Protein AF-A0A7C2VTT5-F1 (afdb_monomer)

Foldseek 3Di:
DVVVVCVVVVQQQDWDWDWDADPVRDIDTDDIGNDDDPDPVVQVVCVVVVADPVLVVLSSVLRVQVVVVVVPDPDDNDPVSVVRHDPVSVVVSVVD

Radius of gyration: 14.68 Å; Cα contacts (8 Å, |Δi|>4): 89; chains: 1; bounding box: 34×24×45 Å

Sequence (96 aa):
MASSLTPICSLRDYGRADVIMDDEGRLYAIEINGQPVFESYYLTGFKGLGMDYEAVVAGVIYASIRRWRSEGMDLPVPSSLKEILPPEILRRLSRG

Secondary structure (DSSP, 8-state):
-HHHHHHHTT--S--EEEEEE-TT--EEEEEEESS----HHHHHHHHTTT--HHHHHHHHHHHHHHHHHHTT------HHHHHHS-HHHHHHHH--

Solvent-accessible surface area (backbone atoms only — not comparable to full-atom values): 5917 Å² total; per-residue (Å²): 107,76,80,66,45,26,77,77,69,69,44,84,52,58,65,42,76,44,68,50,68,51,97,87,68,52,77,42,82,77,45,78,37,74,76,63,73,94,41,74,73,62,49,52,74,35,47,87,69,72,32,53,74,69,27,50,55,35,47,40,53,50,40,44,48,52,52,43,40,75,73,69,44,94,67,85,80,63,68,65,47,62,71,58,32,47,72,69,57,50,53,56,64,68,74,105

Nearest PDB structures (foldseek):
  2w1t-assembly1_B  TM=4.023E-01  e=1.882E+00  Bacillus subtilis
  6qlc-assembly1_A-2  TM=3.089E-01  e=3.583E+00  Pseudomonas phage LUZ7
  8xqx-assembly1_G  TM=2.603E-01  e=6.396E+00  Chlamydomonas reinhardtii

Structure (mmCIF, N/CA/C/O backbone):
data_AF-A0A7C2VTT5-F1
#
_entry.id   AF-A0A7C2VTT5-F1
#
loop_
_atom_site.group_PDB
_atom_site.id
_atom_site.type_symbol
_atom_site.label_atom_id
_atom_site.label_alt_id
_atom_site.label_comp_id
_atom_site.label_asym_id
_atom_site.label_entity_id
_atom_site.label_seq_id
_atom_site.pdbx_PDB_ins_code
_atom_site.Cartn_x
_atom_site.Cartn_y
_atom_site.Cartn_z
_atom_site.occupancy
_atom_site.B_iso_or_equiv
_atom_site.auth_seq_id
_atom_site.auth_comp_id
_atom_site.auth_asym_id
_atom_site.auth_atom_id
_atom_site.pdbx_PDB_model_num
ATOM 1 N N . MET A 1 1 ? -2.963 1.624 -13.532 1.00 49.91 1 MET A N 1
ATOM 2 C CA . MET A 1 1 ? -2.576 0.232 -13.843 1.00 49.91 1 MET A CA 1
ATOM 3 C C . MET A 1 1 ? -2.528 -0.645 -12.596 1.00 49.91 1 MET A C 1
ATOM 5 O O . MET A 1 1 ? -3.285 -1.598 -12.543 1.00 49.91 1 MET A O 1
ATOM 9 N N . ALA A 1 2 ? -1.754 -0.311 -11.554 1.00 56.59 2 ALA A N 1
ATOM 10 C CA . ALA A 1 2 ? -1.781 -1.085 -10.301 1.00 56.59 2 ALA A CA 1
ATOM 11 C C . ALA A 1 2 ? -3.180 -1.134 -9.646 1.00 56.59 2 ALA A C 1
ATOM 13 O O . ALA A 1 2 ? -3.639 -2.194 -9.239 1.00 56.59 2 ALA A O 1
ATOM 14 N N . SER A 1 3 ? -3.910 -0.014 -9.644 1.00 61.22 3 SER A N 1
ATOM 15 C CA . SER A 1 3 ? -5.275 0.066 -9.100 1.00 61.22 3 SER A CA 1
ATOM 16 C C . SER A 1 3 ? -6.329 -0.728 -9.881 1.00 61.22 3 SER A C 1
ATOM 18 O O . SER A 1 3 ? -7.353 -1.082 -9.314 1.00 61.22 3 SER A O 1
ATOM 20 N N . SER A 1 4 ? -6.111 -1.010 -11.169 1.00 64.81 4 SER A N 1
ATOM 21 C CA . SER A 1 4 ? -7.029 -1.833 -11.970 1.00 64.81 4 SER A CA 1
ATOM 22 C C . SER A 1 4 ? -6.759 -3.331 -11.811 1.00 64.81 4 SER A C 1
ATOM 24 O O . SER A 1 4 ? -7.632 -4.135 -12.113 1.00 64.81 4 SER A O 1
ATOM 26 N N . LEU A 1 5 ? -5.572 -3.709 -11.322 1.00 66.31 5 LEU A N 1
ATOM 27 C CA . LEU A 1 5 ? -5.204 -5.105 -11.071 1.00 66.31 5 LEU A CA 1
ATOM 28 C C . LEU A 1 5 ? -5.825 -5.643 -9.778 1.00 66.31 5 LEU A C 1
ATOM 30 O O . LEU A 1 5 ? -6.061 -6.844 -9.673 1.00 66.31 5 LEU A O 1
ATOM 34 N N . THR A 1 6 ? -6.136 -4.777 -8.810 1.00 70.44 6 THR A N 1
ATOM 35 C CA . THR A 1 6 ? -6.658 -5.208 -7.509 1.00 70.44 6 THR A CA 1
ATOM 36 C C . THR A 1 6 ? -7.986 -5.974 -7.588 1.00 70.44 6 THR A C 1
ATOM 38 O O . THR A 1 6 ? -8.021 -7.090 -7.066 1.00 70.44 6 THR A O 1
ATOM 41 N N . PRO A 1 7 ? -9.045 -5.507 -8.290 1.00 72.25 7 PRO A N 1
ATOM 42 C CA . PRO A 1 7 ? -10.279 -6.285 -8.408 1.00 72.25 7 PRO A CA 1
ATOM 43 C C . PRO A 1 7 ? -10.112 -7.545 -9.268 1.00 72.25 7 PRO A C 1
ATOM 45 O O . PRO A 1 7 ? -10.745 -8.556 -8.982 1.00 72.25 7 PRO A O 1
ATOM 48 N N . ILE A 1 8 ? -9.251 -7.513 -10.293 1.00 81.12 8 ILE A N 1
ATOM 49 C CA . ILE A 1 8 ? -9.046 -8.644 -11.215 1.00 81.12 8 ILE A CA 1
ATOM 50 C C . ILE A 1 8 ? -8.346 -9.803 -10.498 1.00 81.12 8 ILE A C 1
ATOM 52 O O . ILE A 1 8 ? -8.740 -10.958 -10.639 1.00 81.12 8 ILE A O 1
ATOM 56 N N . CYS A 1 9 ? -7.327 -9.493 -9.698 1.00 83.06 9 CYS A N 1
ATOM 57 C CA . CYS A 1 9 ? -6.512 -10.483 -8.997 1.00 83.06 9 CYS A CA 1
ATOM 58 C C . CYS A 1 9 ? -6.971 -10.731 -7.554 1.00 83.06 9 CYS A C 1
ATOM 60 O O . CYS A 1 9 ? -6.279 -11.415 -6.805 1.00 83.06 9 CYS A O 1
ATOM 62 N N . SER A 1 10 ? -8.116 -10.170 -7.146 1.00 84.56 10 SER A N 1
ATOM 63 C CA . SER A 1 10 ? -8.626 -10.239 -5.768 1.00 84.56 10 SER A CA 1
ATOM 64 C C . SER A 1 10 ? -7.623 -9.762 -4.701 1.00 84.56 10 SER A C 1
ATOM 66 O O . SER A 1 10 ? -7.673 -10.216 -3.556 1.00 84.56 10 SER A O 1
ATOM 68 N N . LEU A 1 11 ? -6.728 -8.828 -5.048 1.00 87.75 11 LEU A N 1
ATOM 69 C CA . LEU A 1 11 ? -5.854 -8.163 -4.078 1.00 87.75 11 LEU A CA 1
ATOM 70 C C . LEU A 1 11 ? -6.670 -7.141 -3.290 1.00 87.75 11 LEU A C 1
ATOM 72 O O . LEU A 1 11 ? -7.346 -6.297 -3.877 1.00 87.75 11 LEU A O 1
ATOM 76 N N . ARG A 1 12 ? -6.593 -7.207 -1.960 1.00 86.25 12 ARG A N 1
ATOM 77 C CA . ARG A 1 12 ? -7.459 -6.410 -1.079 1.00 86.25 12 ARG A CA 1
ATOM 78 C C . ARG A 1 12 ? -6.733 -5.290 -0.344 1.00 86.25 12 ARG A C 1
ATOM 80 O O . ARG A 1 12 ? -7.222 -4.168 -0.340 1.00 86.25 12 ARG A O 1
ATOM 87 N N . ASP A 1 13 ? -5.571 -5.584 0.236 1.00 88.69 13 ASP A N 1
ATOM 88 C CA . ASP A 1 13 ? -4.909 -4.663 1.173 1.00 88.69 13 ASP A CA 1
ATOM 89 C C . ASP A 1 13 ? -3.506 -4.252 0.698 1.00 88.69 13 ASP A C 1
ATOM 91 O O . ASP A 1 13 ? -3.099 -3.101 0.850 1.00 88.69 13 ASP A O 1
ATOM 95 N N . TYR A 1 14 ? -2.768 -5.190 0.101 1.00 89.62 14 TYR A N 1
ATOM 96 C CA . TYR A 1 14 ? -1.432 -4.976 -0.445 1.00 89.62 14 TYR A CA 1
ATOM 97 C C . TYR A 1 14 ? -1.095 -6.056 -1.477 1.00 89.62 14 TYR A C 1
ATOM 99 O O . TYR A 1 14 ? -1.791 -7.065 -1.588 1.00 89.62 14 TYR A O 1
ATOM 107 N N . GLY A 1 15 ? -0.028 -5.829 -2.236 1.00 89.94 15 GLY A N 1
ATOM 108 C CA . GLY A 1 15 ? 0.515 -6.783 -3.192 1.00 89.94 15 GLY A CA 1
ATOM 109 C C . GLY A 1 15 ? 1.657 -6.165 -3.990 1.00 89.94 15 GLY A C 1
ATOM 110 O O . GLY A 1 15 ? 1.889 -4.955 -3.930 1.00 89.94 15 GLY A O 1
ATOM 111 N N . ARG A 1 16 ? 2.363 -6.997 -4.753 1.00 89.56 16 ARG A N 1
ATOM 112 C CA . ARG A 1 16 ? 3.374 -6.570 -5.724 1.00 89.56 16 ARG A CA 1
ATOM 113 C C . ARG A 1 16 ? 2.904 -6.951 -7.123 1.00 89.56 16 ARG A C 1
ATOM 115 O O . ARG A 1 16 ? 2.400 -8.052 -7.322 1.00 89.56 16 ARG A O 1
ATOM 122 N N . ALA A 1 17 ? 3.053 -6.031 -8.068 1.00 88.56 17 ALA A N 1
ATOM 123 C CA . ALA A 1 17 ? 2.820 -6.296 -9.479 1.00 88.56 17 ALA A CA 1
ATOM 124 C C . ALA A 1 17 ? 4.144 -6.139 -10.218 1.00 88.56 17 ALA A C 1
ATOM 126 O O . ALA A 1 17 ? 4.692 -5.036 -10.269 1.00 88.56 17 ALA A O 1
ATOM 127 N N . ASP A 1 18 ? 4.627 -7.236 -10.784 1.00 89.94 18 ASP A N 1
ATOM 128 C CA . ASP A 1 18 ? 5.824 -7.247 -11.607 1.00 89.94 18 ASP A CA 1
ATOM 129 C C . ASP A 1 18 ? 5.382 -7.070 -13.060 1.00 89.94 18 ASP A C 1
ATOM 131 O O . ASP A 1 18 ? 4.535 -7.814 -13.564 1.00 89.94 18 ASP A O 1
ATOM 135 N N . VAL A 1 19 ? 5.903 -6.034 -13.718 1.00 91.69 19 VAL A N 1
ATOM 136 C CA . VAL A 1 19 ? 5.507 -5.645 -15.075 1.00 91.69 19 VAL A CA 1
ATOM 137 C C . VAL A 1 19 ? 6.728 -5.515 -15.974 1.00 91.69 19 VAL A C 1
ATOM 139 O O . VAL A 1 19 ? 7.792 -5.088 -15.526 1.00 91.69 19 VAL A O 1
ATOM 142 N N . ILE A 1 20 ? 6.561 -5.846 -17.250 1.00 95.62 20 ILE A N 1
ATOM 143 C CA . ILE A 1 20 ? 7.533 -5.565 -18.309 1.00 95.62 20 ILE A CA 1
ATOM 144 C C . ILE A 1 20 ? 6.958 -4.523 -19.259 1.00 95.62 20 ILE A C 1
ATOM 146 O O . ILE A 1 20 ? 5.750 -4.493 -19.496 1.00 95.62 20 ILE A O 1
ATOM 150 N N . MET A 1 21 ? 7.823 -3.656 -19.775 1.00 97.00 21 MET A N 1
ATOM 151 C CA . MET A 1 21 ? 7.473 -2.641 -20.759 1.00 97.00 21 MET A CA 1
ATOM 152 C C . MET A 1 21 ? 8.078 -3.025 -22.107 1.00 97.00 21 MET A C 1
ATOM 154 O O . MET A 1 21 ? 9.245 -3.415 -22.141 1.00 97.00 21 MET A O 1
ATOM 158 N N . ASP A 1 22 ? 7.300 -2.937 -23.182 1.00 96.81 22 ASP A N 1
ATOM 159 C CA . ASP A 1 22 ? 7.834 -3.069 -24.541 1.00 96.81 22 ASP A CA 1
ATOM 160 C C . ASP A 1 22 ? 8.407 -1.746 -25.074 1.00 96.81 22 ASP A C 1
ATOM 162 O O . ASP A 1 22 ? 8.338 -0.701 -24.418 1.00 96.81 22 ASP A O 1
ATOM 166 N N . ASP A 1 23 ? 8.979 -1.799 -26.278 1.00 97.31 23 ASP A N 1
ATOM 167 C CA . ASP A 1 23 ? 9.637 -0.661 -26.929 1.00 97.31 23 ASP A CA 1
ATOM 168 C C . ASP A 1 23 ? 8.650 0.465 -27.298 1.00 97.31 23 ASP A C 1
ATOM 170 O O . ASP A 1 23 ? 9.050 1.616 -27.478 1.00 97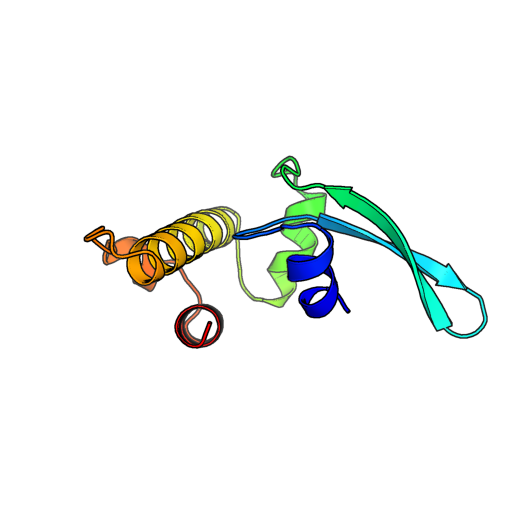.31 23 ASP A O 1
ATOM 174 N N . GLU A 1 24 ? 7.347 0.168 -27.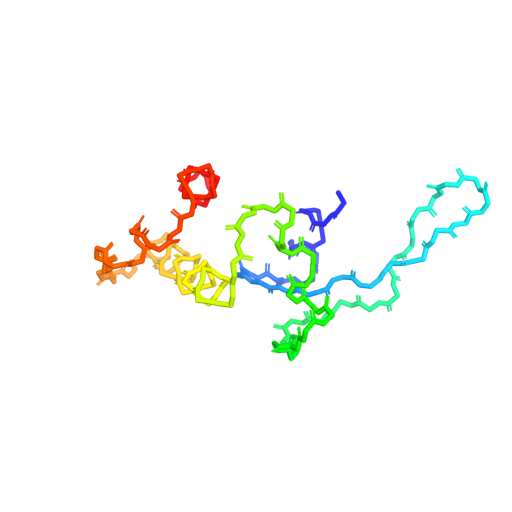353 1.00 96.69 24 GLU A N 1
ATOM 175 C CA . GLU A 1 24 ? 6.278 1.150 -27.552 1.00 96.69 24 GLU A CA 1
ATOM 176 C C . GLU A 1 24 ? 5.725 1.722 -26.233 1.00 96.69 24 GLU A C 1
ATOM 178 O O . GLU A 1 24 ? 4.782 2.519 -26.243 1.00 96.69 24 GLU A O 1
ATOM 183 N N . GLY A 1 25 ? 6.292 1.335 -25.087 1.00 95.12 25 GLY A N 1
ATOM 184 C CA . GLY A 1 25 ? 5.880 1.813 -23.768 1.00 95.12 25 GLY A CA 1
ATOM 185 C C . GLY A 1 25 ? 4.631 1.125 -23.209 1.00 95.12 25 GLY A C 1
ATOM 186 O O . GLY A 1 25 ? 4.053 1.599 -22.225 1.00 95.12 25 GLY A O 1
ATOM 187 N N . ARG A 1 26 ? 4.177 0.019 -23.809 1.00 94.69 26 ARG A N 1
ATOM 188 C CA . ARG A 1 26 ? 3.047 -0.763 -23.294 1.00 94.69 26 ARG A CA 1
ATOM 189 C C . ARG A 1 26 ? 3.527 -1.656 -22.161 1.00 94.69 26 ARG A C 1
ATOM 191 O O . ARG A 1 26 ? 4.564 -2.305 -22.254 1.00 94.69 26 ARG A O 1
ATOM 198 N N . LEU A 1 27 ? 2.747 -1.694 -21.086 1.00 92.62 27 LEU A N 1
ATOM 199 C CA . LEU A 1 27 ? 3.046 -2.474 -19.889 1.00 92.62 27 LEU A CA 1
ATOM 200 C C . LEU A 1 27 ? 2.272 -3.800 -19.891 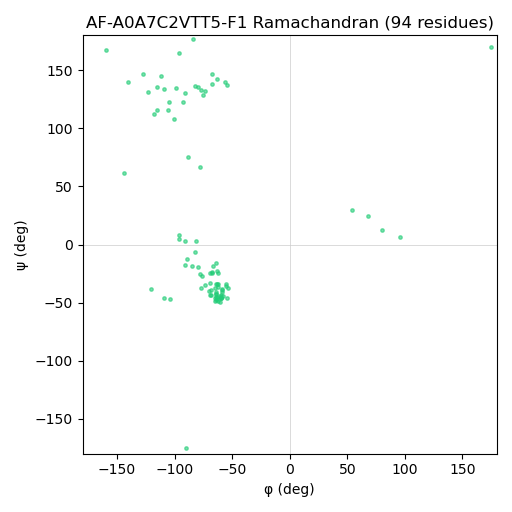1.00 92.62 27 LEU A C 1
ATOM 202 O O . LEU A 1 27 ? 1.059 -3.815 -20.106 1.00 92.62 27 LEU A O 1
ATOM 206 N N . TYR A 1 28 ? 2.960 -4.891 -19.567 1.00 91.19 28 TYR A N 1
ATOM 207 C CA . TYR A 1 28 ? 2.407 -6.240 -19.447 1.00 91.19 28 TYR A CA 1
ATOM 208 C C . TYR A 1 28 ? 2.689 -6.782 -18.047 1.00 91.19 28 TYR A C 1
ATOM 210 O O . TYR A 1 28 ? 3.818 -6.703 -17.567 1.00 91.19 28 TYR A O 1
ATOM 218 N N . ALA A 1 29 ? 1.671 -7.332 -17.383 1.00 90.75 29 ALA A N 1
ATOM 219 C CA . ALA A 1 29 ? 1.850 -7.994 -16.094 1.00 90.75 29 ALA A CA 1
ATOM 220 C C . ALA A 1 29 ? 2.530 -9.358 -16.283 1.00 90.75 29 ALA A C 1
ATOM 222 O O . ALA A 1 29 ? 2.103 -10.143 -17.127 1.00 90.75 29 ALA A O 1
ATOM 223 N N . ILE A 1 30 ? 3.561 -9.631 -15.483 1.00 93.00 30 ILE A N 1
ATOM 224 C CA . ILE A 1 30 ? 4.297 -10.902 -15.465 1.00 93.00 30 ILE A CA 1
ATOM 225 C C . ILE A 1 30 ? 3.894 -11.725 -14.240 1.00 93.00 30 ILE A C 1
ATOM 227 O O . ILE A 1 30 ? 3.589 -12.908 -14.358 1.00 93.00 30 ILE A O 1
ATOM 231 N N . GLU A 1 31 ? 3.865 -11.088 -13.069 1.00 90.44 31 GLU A N 1
ATOM 232 C CA . GLU A 1 31 ? 3.493 -11.715 -11.801 1.00 90.44 31 GLU A CA 1
ATOM 233 C C . GLU A 1 31 ? 2.651 -10.742 -10.978 1.00 90.44 31 GLU A C 1
ATOM 235 O O . GLU A 1 31 ? 2.934 -9.544 -10.909 1.00 90.44 31 GLU A O 1
ATOM 240 N N . ILE A 1 32 ? 1.624 -11.277 -10.321 1.00 89.88 32 ILE A N 1
ATOM 241 C CA . ILE A 1 32 ? 0.893 -10.584 -9.269 1.00 89.88 32 ILE A CA 1
ATOM 242 C C . ILE A 1 32 ? 1.060 -11.390 -7.988 1.00 89.88 32 ILE A C 1
ATOM 244 O O . ILE A 1 32 ? 0.541 -12.500 -7.871 1.00 89.88 32 ILE A O 1
ATOM 248 N N . ASN A 1 33 ? 1.778 -10.821 -7.027 1.00 90.69 33 ASN A N 1
ATOM 249 C CA . ASN A 1 33 ? 2.080 -11.467 -5.763 1.00 90.69 33 ASN A CA 1
ATOM 250 C C . ASN A 1 33 ? 1.236 -10.852 -4.640 1.00 90.69 33 ASN A C 1
ATOM 252 O O . ASN A 1 33 ? 1.376 -9.668 -4.324 1.00 90.69 33 ASN A O 1
ATOM 256 N N . GLY A 1 34 ? 0.351 -11.652 -4.040 1.00 89.88 34 GLY A N 1
ATOM 257 C CA . GLY A 1 34 ? -0.498 -11.234 -2.915 1.00 89.88 34 GLY A CA 1
ATOM 258 C C . GLY A 1 34 ? 0.181 -11.292 -1.546 1.00 89.88 34 GLY A C 1
ATOM 259 O O . GLY A 1 34 ? -0.402 -10.850 -0.560 1.00 89.88 34 GLY A O 1
ATOM 260 N N . GLN A 1 35 ? 1.401 -11.822 -1.480 1.00 90.00 35 GLN A N 1
ATOM 261 C CA . GLN A 1 35 ? 2.193 -11.917 -0.259 1.00 90.00 35 GLN A CA 1
ATOM 262 C C . GLN A 1 35 ? 3.684 -11.696 -0.564 1.00 90.00 35 GLN A C 1
ATOM 264 O O . GLN A 1 35 ? 4.508 -12.593 -0.363 1.00 90.00 35 GLN A O 1
ATOM 269 N N . PRO A 1 36 ? 4.060 -10.511 -1.082 1.00 89.00 36 PRO A N 1
ATOM 270 C CA . PRO A 1 36 ? 5.460 -10.199 -1.306 1.00 89.00 36 PRO A CA 1
ATOM 271 C C . PRO A 1 36 ? 6.213 -10.170 0.026 1.00 89.00 36 PRO A C 1
ATOM 273 O O . PRO A 1 36 ? 5.708 -9.684 1.041 1.00 89.00 36 PRO A O 1
ATOM 276 N N . VAL A 1 37 ? 7.452 -10.655 0.010 1.00 87.62 37 VAL A N 1
ATOM 277 C CA . VAL A 1 37 ? 8.351 -10.522 1.158 1.00 87.62 37 VAL A CA 1
ATOM 278 C C . VAL A 1 37 ? 8.711 -9.043 1.341 1.00 87.62 37 VAL A C 1
ATOM 280 O O . VAL A 1 37 ? 8.977 -8.330 0.370 1.00 87.62 37 VAL A O 1
ATOM 283 N N . PHE A 1 38 ? 8.737 -8.574 2.590 1.00 84.25 38 PHE A N 1
ATOM 284 C CA . PHE A 1 38 ? 9.120 -7.204 2.943 1.00 84.25 38 PHE A CA 1
ATOM 285 C C . PHE A 1 38 ? 10.645 -7.030 2.912 1.00 84.25 38 PHE A C 1
ATOM 287 O O . PHE A 1 38 ? 11.298 -6.830 3.934 1.00 84.25 38 PHE A O 1
ATOM 294 N N . GLU A 1 39 ? 11.218 -7.124 1.718 1.00 82.88 39 GLU A N 1
ATOM 295 C CA . GLU A 1 39 ? 12.649 -6.940 1.483 1.00 82.88 39 GLU A CA 1
ATOM 296 C C . GLU A 1 39 ? 12.979 -5.512 1.031 1.00 82.88 39 GLU A C 1
ATOM 298 O O . GLU A 1 39 ? 12.116 -4.737 0.609 1.00 82.88 39 GLU A O 1
ATOM 303 N N . SER A 1 40 ? 14.264 -5.154 1.093 1.00 72.94 40 SER A N 1
ATOM 304 C CA . SER A 1 40 ? 14.759 -3.804 0.794 1.00 72.94 40 SER A CA 1
ATOM 305 C C . SER A 1 40 ? 14.354 -3.291 -0.597 1.00 72.94 40 SER A C 1
ATOM 307 O O . SER A 1 40 ? 14.053 -2.103 -0.746 1.00 72.94 40 SER A O 1
ATOM 309 N N . TYR A 1 41 ? 14.292 -4.162 -1.609 1.00 76.81 41 TYR A N 1
ATOM 310 C CA . TYR A 1 41 ? 13.869 -3.788 -2.962 1.00 76.81 41 TYR A CA 1
ATOM 311 C C . TYR A 1 41 ? 12.369 -3.472 -3.033 1.00 76.81 41 TYR A C 1
ATOM 313 O O . TYR A 1 41 ? 11.986 -2.490 -3.662 1.00 76.81 41 TYR A O 1
ATOM 321 N N . TYR A 1 42 ? 11.520 -4.235 -2.336 1.00 79.44 42 TYR A N 1
ATOM 322 C CA . TYR A 1 42 ? 10.080 -3.974 -2.279 1.00 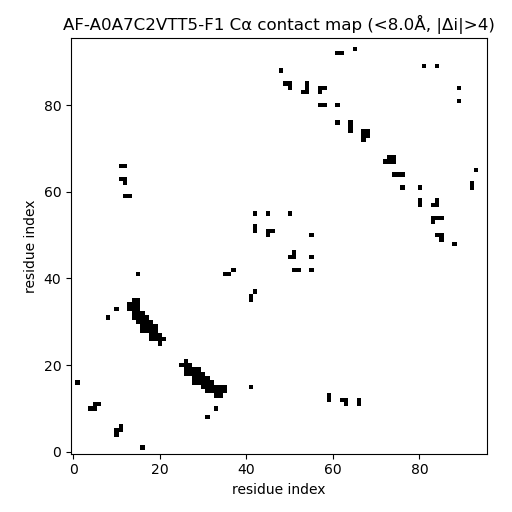79.44 42 TYR A CA 1
ATOM 323 C C . TYR A 1 42 ? 9.817 -2.635 -1.584 1.00 79.44 42 TYR A C 1
ATOM 325 O O . TYR A 1 42 ? 9.113 -1.773 -2.109 1.00 79.44 42 TYR A O 1
ATOM 333 N N . LEU A 1 43 ? 10.491 -2.407 -0.454 1.00 85.50 43 LEU A N 1
ATOM 334 C CA . LEU A 1 43 ? 10.408 -1.155 0.300 1.00 85.50 43 LEU A CA 1
ATOM 335 C C . LEU A 1 43 ? 10.923 0.057 -0.490 1.00 85.50 43 LEU A C 1
ATOM 337 O O . LEU A 1 43 ? 10.527 1.187 -0.213 1.00 85.50 43 LEU A O 1
ATOM 341 N N . THR A 1 44 ? 11.773 -0.144 -1.500 1.00 86.50 44 THR A N 1
ATOM 342 C CA . THR A 1 44 ? 12.304 0.956 -2.319 1.00 86.50 44 THR A CA 1
ATOM 343 C C . THR A 1 44 ? 11.198 1.680 -3.088 1.00 86.50 44 THR A C 1
ATOM 345 O O . THR A 1 44 ? 11.246 2.906 -3.184 1.00 86.50 44 THR A O 1
ATOM 348 N N . GLY A 1 45 ? 10.154 0.971 -3.532 1.00 84.94 45 GLY A N 1
ATOM 349 C CA . GLY A 1 45 ? 8.991 1.591 -4.180 1.00 84.94 45 GLY A CA 1
ATOM 350 C C . GLY A 1 45 ? 8.216 2.554 -3.269 1.00 84.94 45 GLY A C 1
ATOM 351 O O . GLY A 1 45 ? 7.587 3.495 -3.748 1.00 84.94 45 GLY A O 1
ATOM 352 N N . PHE A 1 46 ? 8.312 2.367 -1.951 1.00 89.62 46 PHE A N 1
ATOM 353 C CA . PHE A 1 46 ? 7.613 3.172 -0.949 1.00 89.62 46 PHE A CA 1
ATOM 354 C C . PHE A 1 46 ? 8.421 4.384 -0.469 1.00 89.62 46 PHE A C 1
ATOM 356 O O . PHE A 1 46 ? 7.841 5.355 0.020 1.00 89.62 46 PHE A O 1
ATOM 363 N N . LYS A 1 47 ? 9.744 4.403 -0.688 1.00 88.25 47 LYS A N 1
ATOM 364 C CA . LYS A 1 47 ? 10.605 5.535 -0.301 1.00 88.25 47 LYS A CA 1
ATOM 365 C C . LYS A 1 47 ? 10.180 6.849 -0.954 1.00 88.25 47 LYS A C 1
ATOM 367 O O . LYS A 1 47 ? 10.178 7.884 -0.296 1.00 88.25 47 LYS A O 1
ATOM 372 N N . GLY A 1 48 ? 9.759 6.811 -2.221 1.00 87.12 48 GLY A N 1
ATOM 373 C CA . GLY A 1 48 ? 9.244 7.990 -2.933 1.00 87.12 48 GLY A CA 1
ATOM 374 C C . GLY A 1 48 ? 7.945 8.557 -2.344 1.00 87.12 48 GLY A C 1
ATOM 375 O O . GLY A 1 48 ? 7.587 9.696 -2.624 1.00 87.12 48 GLY A O 1
ATOM 376 N N . LEU A 1 49 ? 7.256 7.780 -1.504 1.00 89.06 49 LEU A N 1
ATOM 377 C CA . LEU A 1 49 ? 6.061 8.187 -0.767 1.00 89.06 49 LEU A CA 1
ATOM 378 C C . LEU A 1 49 ? 6.375 8.647 0.667 1.00 89.06 49 LEU A C 1
ATOM 380 O O . LEU A 1 49 ? 5.451 8.920 1.431 1.00 89.06 49 LEU A O 1
ATOM 384 N N . GLY A 1 50 ? 7.658 8.721 1.041 1.00 90.56 50 GLY A N 1
ATOM 385 C CA . GLY A 1 50 ? 8.082 9.040 2.404 1.00 90.56 50 GLY A CA 1
ATOM 386 C C . GLY A 1 50 ? 7.739 7.942 3.412 1.00 90.56 50 GLY A C 1
ATOM 387 O O . GLY A 1 50 ? 7.555 8.240 4.586 1.00 90.56 50 GLY A O 1
ATOM 388 N N . MET A 1 51 ? 7.599 6.695 2.955 1.00 93.06 51 MET A N 1
ATOM 389 C CA . MET A 1 51 ? 7.269 5.553 3.803 1.00 93.06 51 MET A CA 1
ATOM 390 C C . MET A 1 51 ? 8.512 4.688 4.028 1.00 93.06 51 MET A C 1
ATOM 392 O O . MET A 1 51 ? 9.129 4.206 3.075 1.00 93.06 51 MET A O 1
ATOM 396 N N . ASP A 1 52 ? 8.866 4.488 5.294 1.00 91.88 52 ASP A N 1
ATOM 397 C CA . ASP A 1 52 ? 9.834 3.490 5.739 1.00 91.88 52 ASP A CA 1
ATOM 398 C C . ASP A 1 52 ? 9.144 2.148 6.047 1.00 91.88 52 ASP A C 1
ATOM 400 O O . ASP A 1 52 ? 7.950 1.973 5.800 1.00 91.88 52 ASP A O 1
ATOM 404 N N . TYR A 1 53 ? 9.897 1.171 6.557 1.00 91.88 53 TYR A N 1
ATOM 405 C CA . TYR A 1 53 ? 9.356 -0.153 6.875 1.00 91.88 53 TYR A CA 1
ATOM 406 C C . TYR A 1 53 ? 8.145 -0.083 7.818 1.00 91.88 53 TYR A C 1
ATOM 408 O O . TYR A 1 53 ? 7.122 -0.713 7.544 1.00 91.88 53 TYR A O 1
ATOM 416 N N . GLU A 1 54 ? 8.238 0.706 8.891 1.00 93.00 54 GLU A N 1
ATOM 417 C CA . GLU A 1 54 ? 7.164 0.842 9.875 1.00 93.00 54 GLU A CA 1
ATOM 418 C C . GLU A 1 54 ? 5.919 1.469 9.245 1.00 93.00 54 GLU A C 1
ATOM 420 O O . GLU A 1 54 ? 4.813 0.963 9.437 1.00 93.00 54 GLU A O 1
ATOM 425 N N . ALA A 1 55 ? 6.090 2.498 8.412 1.00 93.88 55 ALA A N 1
ATOM 426 C CA . ALA A 1 55 ? 4.993 3.119 7.681 1.00 93.88 55 ALA A CA 1
ATOM 427 C C . ALA A 1 55 ? 4.342 2.186 6.655 1.00 93.88 55 ALA A C 1
ATOM 429 O O . ALA A 1 55 ? 3.118 2.208 6.506 1.00 93.88 55 ALA A O 1
ATOM 430 N N . VAL A 1 56 ? 5.110 1.336 5.964 1.00 93.38 56 VAL A N 1
ATOM 431 C CA . VAL A 1 56 ? 4.537 0.333 5.049 1.00 93.38 56 VAL A CA 1
ATOM 432 C C . VAL A 1 56 ? 3.713 -0.686 5.829 1.00 93.38 56 VAL A C 1
ATOM 434 O O . VAL A 1 56 ? 2.558 -0.922 5.474 1.00 93.38 56 VAL A O 1
ATOM 437 N N . VAL A 1 57 ? 4.250 -1.240 6.920 1.00 92.81 57 VAL A N 1
ATOM 438 C CA . VAL A 1 57 ? 3.515 -2.187 7.774 1.00 92.81 57 VAL A CA 1
ATOM 439 C C . VAL A 1 57 ? 2.249 -1.540 8.344 1.00 92.81 57 VAL A C 1
ATOM 441 O O . VAL A 1 57 ? 1.164 -2.120 8.247 1.00 92.81 57 VAL A O 1
ATOM 444 N N . ALA A 1 58 ? 2.350 -0.312 8.859 1.00 94.62 58 ALA A N 1
ATOM 445 C CA . ALA A 1 58 ? 1.205 0.442 9.357 1.00 94.62 58 ALA A CA 1
ATOM 446 C C . ALA A 1 58 ? 0.144 0.663 8.269 1.00 94.62 58 ALA A C 1
ATOM 448 O O . ALA A 1 58 ? -1.051 0.558 8.546 1.00 94.62 58 ALA A O 1
ATOM 449 N N . GLY A 1 59 ? 0.565 0.909 7.026 1.00 93.94 59 GLY A N 1
ATOM 450 C CA . GLY A 1 59 ? -0.320 1.078 5.875 1.00 93.94 59 GLY A CA 1
ATOM 451 C C . GLY A 1 59 ? -1.118 -0.181 5.550 1.00 93.94 59 GLY A C 1
ATOM 452 O O . GLY A 1 59 ? -2.332 -0.097 5.373 1.00 93.94 59 GLY A O 1
ATOM 453 N N . VAL A 1 60 ? -0.464 -1.348 5.544 1.00 93.25 60 VAL A N 1
ATOM 454 C CA . VAL A 1 60 ? -1.124 -2.646 5.310 1.00 93.25 60 VAL A CA 1
ATOM 455 C C . VAL A 1 60 ? -2.140 -2.952 6.413 1.00 93.25 60 VAL A C 1
ATOM 457 O O . VAL A 1 60 ? -3.283 -3.316 6.129 1.00 93.25 60 VAL A O 1
ATOM 460 N N . ILE A 1 61 ? -1.764 -2.742 7.679 1.00 94.75 61 ILE A N 1
ATOM 461 C CA . ILE A 1 61 ? -2.671 -2.948 8.816 1.00 94.75 61 ILE A CA 1
ATOM 462 C C . ILE A 1 61 ? -3.857 -1.982 8.726 1.00 94.75 61 ILE A C 1
ATOM 464 O O . ILE A 1 61 ? -5.007 -2.406 8.835 1.00 94.75 61 ILE A O 1
ATOM 468 N N . TYR A 1 62 ? -3.608 -0.697 8.466 1.00 94.88 62 TYR A N 1
A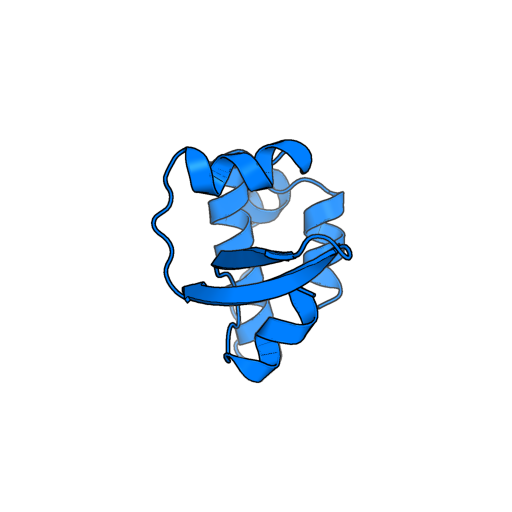TOM 469 C CA . TYR A 1 62 ? -4.664 0.303 8.333 1.00 94.88 62 TYR A CA 1
ATOM 470 C C . TYR A 1 62 ? -5.643 -0.041 7.199 1.00 94.88 62 TYR A C 1
ATOM 472 O O . TYR A 1 62 ? -6.856 0.018 7.408 1.00 94.88 62 TYR A O 1
ATOM 480 N N . ALA A 1 63 ? -5.136 -0.445 6.029 1.00 92.75 63 ALA A N 1
ATOM 481 C CA . ALA A 1 63 ? -5.954 -0.869 4.892 1.00 92.75 63 ALA A CA 1
ATOM 482 C C . ALA A 1 63 ? -6.847 -2.072 5.245 1.00 92.75 63 ALA A C 1
ATOM 484 O O . ALA A 1 63 ? -8.056 -2.029 5.011 1.00 92.75 63 ALA A O 1
ATOM 485 N N . SER A 1 64 ? -6.291 -3.091 5.910 1.00 93.31 64 SER A N 1
ATOM 486 C CA . SER A 1 64 ? -7.073 -4.262 6.328 1.00 93.31 64 SER A CA 1
ATOM 487 C C . SER A 1 64 ? -8.163 -3.918 7.351 1.00 93.31 64 SER A C 1
ATOM 489 O O . SER A 1 64 ? -9.300 -4.364 7.200 1.00 93.31 64 SER A O 1
ATOM 491 N N . ILE A 1 65 ? -7.875 -3.069 8.350 1.00 94.50 65 ILE A N 1
ATOM 492 C CA . ILE A 1 65 ? -8.882 -2.593 9.315 1.00 94.50 65 ILE A CA 1
ATOM 493 C C . ILE A 1 65 ? -10.005 -1.843 8.593 1.00 94.50 65 ILE A C 1
ATOM 495 O O . ILE A 1 65 ? -11.182 -2.049 8.891 1.00 94.50 65 ILE A O 1
ATOM 499 N N . ARG A 1 66 ? -9.657 -0.970 7.641 1.00 92.06 66 ARG A N 1
ATOM 500 C CA . ARG A 1 66 ? -10.628 -0.210 6.844 1.00 92.06 66 ARG A CA 1
ATOM 501 C C . ARG A 1 66 ? -11.564 -1.126 6.065 1.00 92.06 66 ARG A C 1
ATOM 503 O O . ARG A 1 66 ? -12.774 -0.919 6.124 1.00 92.06 66 ARG A O 1
ATOM 510 N N . ARG A 1 67 ? -11.021 -2.147 5.402 1.00 91.81 67 ARG A N 1
ATOM 511 C CA . ARG A 1 67 ? -11.813 -3.144 4.679 1.00 91.81 67 ARG A CA 1
ATOM 512 C C . ARG A 1 67 ? -12.733 -3.932 5.610 1.00 91.81 67 ARG A C 1
ATOM 514 O O . ARG A 1 67 ? -13.923 -4.034 5.360 1.00 91.81 67 ARG A O 1
ATOM 521 N N . TRP A 1 68 ? -12.222 -4.449 6.722 1.00 94.69 68 TRP A N 1
ATOM 522 C CA . TRP A 1 68 ? -13.063 -5.187 7.668 1.00 94.69 68 TRP A CA 1
ATOM 523 C C . TRP A 1 68 ? -14.175 -4.320 8.275 1.00 94.69 68 TRP A C 1
ATOM 525 O O . TRP A 1 68 ? -15.283 -4.806 8.489 1.00 94.69 68 TRP A O 1
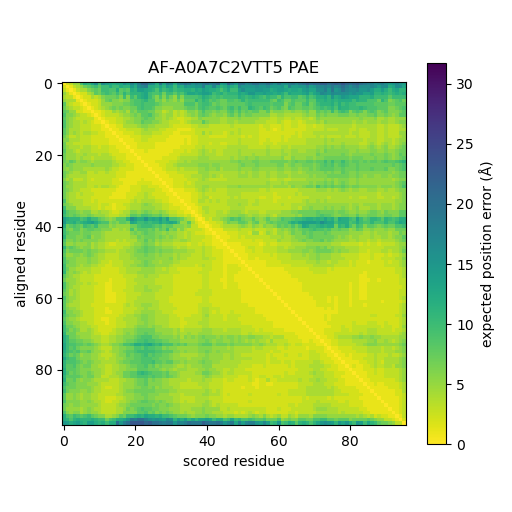ATOM 535 N 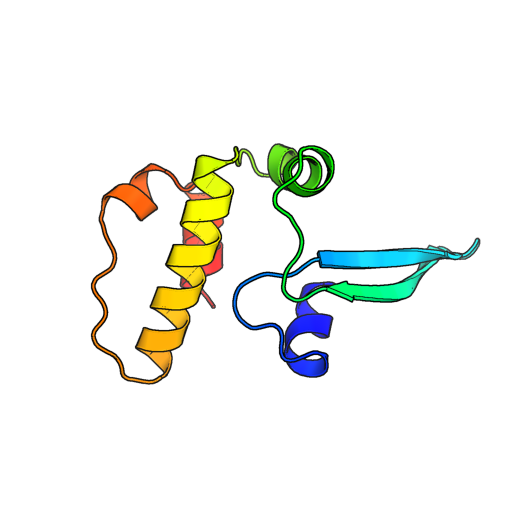N . ARG A 1 69 ? -13.920 -3.022 8.490 1.00 93.75 69 ARG A N 1
ATOM 536 C CA . ARG A 1 69 ? -14.960 -2.059 8.876 1.00 93.75 69 ARG A CA 1
ATOM 537 C C . ARG A 1 69 ? -16.029 -1.872 7.804 1.00 93.75 69 ARG A C 1
ATOM 539 O O . ARG A 1 69 ? -17.201 -1.776 8.155 1.00 93.75 69 ARG A O 1
ATOM 546 N N . SER A 1 70 ? -15.660 -1.816 6.522 1.00 90.44 70 SER A N 1
ATOM 547 C CA . SER A 1 70 ? -16.653 -1.728 5.441 1.00 90.44 70 SER A CA 1
ATOM 548 C C . SER A 1 70 ? -17.460 -3.020 5.278 1.00 90.44 70 SER A C 1
ATOM 550 O O . SER A 1 70 ? -18.612 -2.964 4.857 1.00 90.44 70 SER A O 1
ATOM 552 N N . GLU A 1 71 ? -16.904 -4.159 5.698 1.00 93.38 71 GLU A N 1
ATOM 553 C CA . GLU A 1 71 ? -17.586 -5.457 5.799 1.00 93.38 71 GLU A CA 1
ATOM 554 C C . GLU A 1 71 ? -18.434 -5.605 7.088 1.00 93.38 71 GLU A C 1
ATOM 556 O O . GLU A 1 71 ? -19.041 -6.650 7.315 1.00 93.38 71 GLU A O 1
ATOM 561 N N . GLY A 1 72 ? -18.522 -4.561 7.924 1.00 95.12 72 GLY A N 1
ATOM 562 C CA . GLY A 1 72 ? -19.400 -4.508 9.098 1.00 95.12 72 GLY A CA 1
ATOM 563 C C . GLY A 1 72 ? -18.749 -4.895 10.428 1.00 95.12 72 GLY A C 1
ATOM 564 O O . GLY A 1 72 ? -19.446 -4.970 11.438 1.00 95.12 72 GLY A O 1
ATOM 565 N N . MET A 1 73 ? -17.432 -5.122 10.467 1.00 95.50 73 MET A N 1
ATOM 566 C CA . MET A 1 73 ? -16.729 -5.394 11.723 1.00 95.50 73 MET A CA 1
ATOM 567 C C . MET A 1 73 ? -16.383 -4.109 12.479 1.00 95.50 73 MET A C 1
ATOM 569 O O . MET A 1 73 ? -15.839 -3.161 11.910 1.00 95.50 73 MET A O 1
ATOM 573 N N . ASP A 1 74 ? -16.590 -4.105 13.794 1.00 94.12 74 ASP A N 1
ATOM 574 C CA . ASP A 1 74 ? -16.153 -3.006 14.660 1.00 94.12 74 ASP A CA 1
ATOM 575 C C . ASP A 1 74 ? -14.717 -3.227 15.158 1.00 94.12 74 ASP A C 1
ATOM 577 O O . ASP A 1 74 ? -14.463 -3.635 16.290 1.00 94.12 74 ASP A O 1
ATOM 581 N N . LEU A 1 75 ? -13.747 -3.0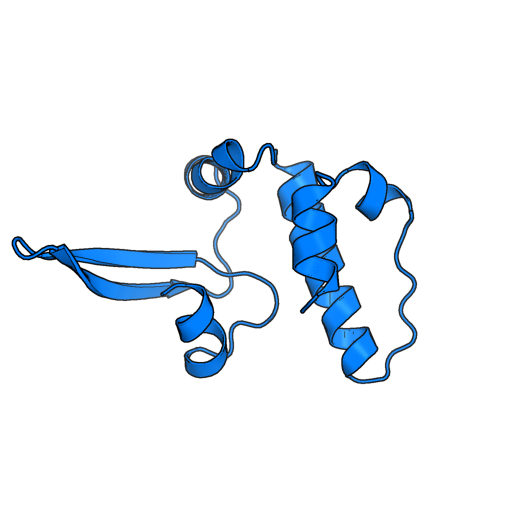09 14.268 1.00 93.81 75 LEU A N 1
ATOM 582 C CA . LEU A 1 75 ? -12.327 -3.050 14.623 1.00 93.81 75 LEU A CA 1
ATOM 583 C C . LEU A 1 75 ? -11.843 -1.661 15.043 1.00 93.81 75 LEU A C 1
ATOM 585 O O . LEU A 1 75 ? -12.050 -0.719 14.285 1.00 93.81 75 LEU A O 1
ATOM 589 N N . PRO A 1 76 ? -11.147 -1.465 16.171 1.00 93.19 76 PRO A N 1
ATOM 590 C CA . PRO A 1 76 ? -10.558 -0.169 16.499 1.00 93.19 76 PRO A CA 1
ATOM 591 C C . PRO A 1 76 ? -9.420 0.186 15.526 1.00 93.19 76 PRO A C 1
ATOM 593 O O . PRO A 1 76 ? -8.682 -0.684 15.074 1.00 93.19 76 PRO A O 1
ATOM 596 N N . VAL A 1 77 ? -9.249 1.479 15.224 1.00 90.69 77 VAL A N 1
ATOM 597 C CA . VAL A 1 77 ? -8.061 1.993 14.516 1.00 90.69 77 VAL A CA 1
ATOM 598 C C . VAL A 1 77 ? -7.128 2.613 15.560 1.00 90.69 77 VAL A C 1
ATOM 600 O O . VAL A 1 77 ? -7.465 3.687 16.071 1.00 90.69 77 VAL A O 1
ATOM 603 N N . PRO A 1 78 ? -5.981 1.985 15.882 1.00 92.50 78 PRO A N 1
ATOM 604 C CA . PRO A 1 78 ? -5.011 2.552 16.815 1.00 92.50 78 PRO A CA 1
ATOM 605 C C . PRO A 1 78 ? -4.542 3.943 16.371 1.00 92.50 78 PRO A C 1
ATOM 607 O O . PRO A 1 78 ? -4.310 4.174 15.182 1.00 92.50 78 PRO A O 1
ATOM 610 N N . SER A 1 79 ? -4.382 4.874 17.318 1.00 91.12 79 SER A N 1
ATOM 611 C CA . SER A 1 79 ? -3.861 6.220 17.033 1.00 91.12 79 SER A CA 1
ATOM 612 C C . SER A 1 79 ? -2.437 6.174 16.482 1.00 91.12 79 SER A C 1
ATOM 614 O O . SER A 1 79 ? -2.143 6.890 15.528 1.00 91.12 79 SER A O 1
ATOM 616 N N . SER A 1 80 ? -1.616 5.246 16.982 1.00 92.19 80 SER A N 1
ATOM 617 C CA . SER A 1 80 ? -0.244 5.018 16.519 1.00 92.19 80 SER A CA 1
ATOM 618 C C . SER A 1 80 ? -0.153 4.782 15.009 1.00 92.19 80 SER A C 1
ATOM 620 O O . SER A 1 80 ? 0.739 5.315 14.360 1.00 92.19 80 SER A O 1
ATOM 622 N N . LEU A 1 81 ? -1.114 4.075 14.400 1.00 90.62 81 LEU A N 1
ATOM 623 C CA . LEU A 1 81 ? -1.121 3.875 12.944 1.00 90.62 81 LEU A CA 1
ATOM 624 C C . LEU A 1 81 ? -1.284 5.193 12.175 1.00 90.62 81 LEU A C 1
ATOM 626 O O . LEU A 1 81 ? -0.728 5.348 11.093 1.00 90.62 81 LEU A O 1
ATOM 630 N N . LYS A 1 82 ? -2.049 6.147 12.717 1.00 88.25 82 LYS A N 1
ATOM 631 C CA . LYS A 1 82 ? -2.260 7.459 12.085 1.00 88.25 82 LYS A CA 1
ATOM 632 C C . LYS A 1 82 ? -1.055 8.382 12.250 1.00 88.25 82 LYS A C 1
ATOM 634 O O . LYS A 1 82 ? -0.876 9.264 11.421 1.00 88.25 82 LYS A O 1
ATOM 639 N N . GLU A 1 83 ? -0.279 8.191 13.312 1.00 92.19 83 GLU A N 1
ATOM 640 C CA . GLU A 1 83 ? 0.934 8.962 13.607 1.00 92.19 83 GLU A CA 1
ATOM 641 C C . GLU A 1 83 ? 2.114 8.514 12.737 1.00 92.19 83 GLU A C 1
ATOM 643 O O . GLU A 1 83 ? 2.885 9.350 12.277 1.00 92.19 83 GLU A O 1
ATOM 648 N N . ILE A 1 84 ? 2.217 7.208 12.469 1.00 94.38 84 ILE A N 1
ATOM 649 C CA . ILE A 1 84 ? 3.280 6.625 11.637 1.00 94.38 84 ILE A CA 1
ATOM 650 C C . ILE A 1 84 ? 3.054 6.931 10.145 1.00 94.38 84 ILE A C 1
ATOM 652 O O . ILE A 1 84 ? 4.002 7.118 9.383 1.00 94.38 84 ILE A O 1
ATOM 656 N N . LEU A 1 85 ? 1.797 6.972 9.693 1.00 93.69 85 LEU A N 1
ATOM 657 C CA . LEU A 1 85 ? 1.489 7.141 8.275 1.00 93.69 85 LEU A CA 1
ATOM 658 C C . LEU A 1 85 ? 1.655 8.592 7.801 1.00 93.69 85 LEU A C 1
ATOM 660 O O . LEU A 1 85 ? 1.060 9.500 8.387 1.00 93.69 85 LEU A O 1
ATOM 664 N N . PRO A 1 86 ? 2.334 8.830 6.658 1.00 93.81 86 PRO A N 1
ATOM 665 C CA . PRO A 1 86 ? 2.365 10.154 6.053 1.00 93.81 86 PRO A CA 1
ATOM 666 C C . PRO A 1 86 ? 0.938 10.687 5.810 1.00 93.81 86 PRO A C 1
ATOM 668 O O . PRO A 1 86 ? 0.093 9.942 5.295 1.00 93.81 86 PRO A O 1
ATOM 671 N N . PRO A 1 87 ? 0.642 11.975 6.090 1.00 92.12 87 PRO A N 1
ATOM 672 C CA . PRO A 1 87 ? -0.723 12.507 6.014 1.00 92.12 87 PRO A CA 1
ATOM 673 C C . PRO A 1 87 ? -1.403 12.310 4.656 1.00 92.12 87 PRO A C 1
ATOM 675 O O . PRO A 1 87 ? -2.611 12.093 4.580 1.00 92.12 87 PRO A O 1
ATOM 678 N N . GLU A 1 88 ? -0.635 12.373 3.567 1.00 91.56 88 GLU A N 1
ATOM 679 C CA . GLU A 1 88 ? -1.148 12.125 2.219 1.00 91.56 88 GLU A CA 1
ATOM 680 C C . GLU A 1 88 ? -1.551 10.662 2.002 1.00 91.56 88 GLU A C 1
ATOM 682 O O . GLU A 1 88 ? -2.589 10.393 1.399 1.00 91.56 88 GLU A O 1
ATOM 687 N N . ILE A 1 89 ? -0.783 9.715 2.540 1.00 91.44 89 ILE A N 1
ATOM 688 C CA . ILE A 1 89 ? -1.100 8.286 2.465 1.00 91.44 89 ILE A CA 1
ATOM 689 C C . ILE A 1 89 ? -2.339 7.979 3.298 1.00 91.44 89 ILE A C 1
ATOM 691 O O . ILE A 1 89 ? -3.258 7.326 2.805 1.00 91.44 89 ILE A O 1
ATOM 695 N N . LEU A 1 90 ? -2.429 8.541 4.505 1.00 90.75 90 LEU A N 1
ATOM 696 C CA . LEU A 1 90 ? -3.615 8.406 5.346 1.00 90.75 90 LEU A CA 1
ATOM 697 C C . LEU A 1 90 ? -4.874 8.927 4.633 1.00 90.75 90 LEU A C 1
ATOM 699 O O . LEU A 1 90 ? -5.906 8.253 4.631 1.00 90.75 90 LEU A O 1
ATOM 703 N N . ARG A 1 91 ? -4.791 10.092 3.971 1.00 90.50 91 ARG A N 1
ATOM 704 C CA . ARG A 1 91 ? -5.897 10.636 3.163 1.00 90.50 91 ARG A CA 1
ATOM 705 C C . ARG A 1 91 ? -6.301 9.701 2.028 1.00 90.50 91 ARG A C 1
ATOM 707 O O . ARG A 1 91 ? -7.496 9.519 1.808 1.00 90.50 91 ARG A O 1
ATOM 714 N N . ARG A 1 92 ? -5.337 9.117 1.312 1.00 87.81 92 ARG A N 1
ATOM 715 C CA . ARG A 1 92 ? -5.605 8.176 0.212 1.00 87.81 92 ARG A CA 1
ATOM 716 C C . ARG A 1 92 ? -6.292 6.907 0.711 1.00 87.81 92 ARG A C 1
ATOM 718 O O . ARG A 1 92 ? -7.329 6.54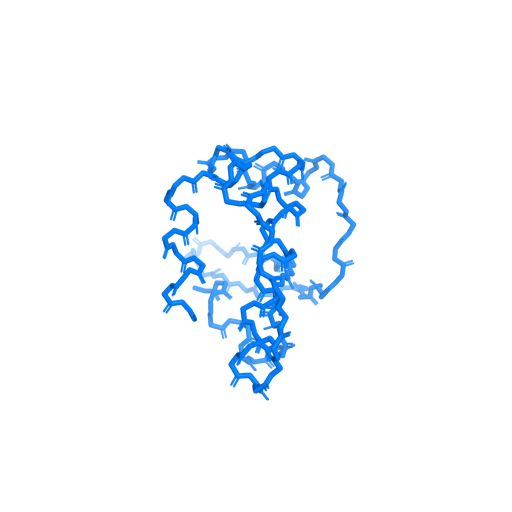6 0.168 1.00 87.81 92 ARG A O 1
ATOM 725 N N . LEU A 1 93 ? -5.776 6.297 1.777 1.00 85.50 93 LEU A N 1
ATOM 726 C CA . LEU A 1 93 ? -6.342 5.077 2.369 1.00 85.50 93 LEU A CA 1
ATOM 727 C C . LEU A 1 93 ? -7.717 5.302 3.017 1.00 85.50 93 LEU A C 1
ATOM 729 O O . LEU A 1 93 ? -8.504 4.371 3.135 1.00 85.50 93 LEU A O 1
ATOM 733 N N . SER A 1 94 ? -8.026 6.533 3.431 1.00 83.00 94 SER A N 1
ATOM 734 C CA . SER A 1 94 ? -9.333 6.877 4.012 1.00 83.00 94 SER A CA 1
ATOM 735 C C . SER A 1 94 ? -10.437 7.087 2.969 1.00 83.00 94 SER A C 1
ATOM 737 O O . SER A 1 94 ? -11.611 7.078 3.331 1.00 83.00 94 SER A O 1
ATOM 739 N N . ARG A 1 95 ? -10.073 7.337 1.704 1.00 75.44 95 ARG A N 1
ATOM 740 C CA . ARG A 1 95 ? -11.015 7.562 0.590 1.00 75.44 95 ARG A CA 1
ATOM 741 C C . ARG A 1 95 ? -11.414 6.274 -0.137 1.00 75.44 95 ARG A C 1
ATOM 743 O O . ARG A 1 95 ? -12.334 6.329 -0.949 1.00 75.44 95 ARG A O 1
ATOM 750 N N . GLY A 1 96 ? -10.696 5.180 0.122 1.00 58.78 96 GLY A N 1
ATOM 751 C CA . GLY A 1 96 ? -11.025 3.829 -0.332 1.00 58.78 96 GLY A CA 1
ATOM 752 C C . GLY A 1 96 ? -12.034 3.128 0.564 1.00 58.78 96 GLY A C 1
ATOM 753 O O . GLY A 1 96 ? -12.147 3.485 1.770 1.00 58.78 96 GLY A O 1
#

Mean predicted aligned error: 4.65 Å

pLDDT: mean 88.07, std 9.12, range [49.91, 97.31]